Protein AF-A0A8S3KMK0-F1 (afdb_monomer_lite)

InterPro domains:
  IPR040155 CEBPZ/Mak21-like [PTHR12048] (5-94)

Secondary structure (DSSP, 8-state):
---HHHHH-TTHHHHHHHHHHHHHTSTT--HHHHHHHHHHHHTPPP-TT-HHHHHHHHHHHHHHHHHHHHSTT--HHHHHHHHHHHHHHHTT---

pLDDT: mean 85.03, std 11.49, range [38.0, 94.44]

Organism: NCBI:txid392030

Foldseek 3Di:
DPCVVCVVDVVVLVVLLVVLLCQCPDPPRDPVSNVVSLVVLLVDDDDLPCQVVLVVLLVSLVVVVVVQVPDPPDDPVSVVSSVSSNVVSVVNHDD

Sequence (95 aa):
NNIFIVEKHPGMKHVLVNEIERLLFRQNIRPSAQHYALCCLTAIMFTSQDNDLANKLIKIYFALFRLFSIKENVSSKFFAILLGGVTRAISFAKG

Radius of gyration: 13.26 Å; chains: 1; bounding box: 35×28×35 Å

Structure (mmCIF, N/CA/C/O backbone):
data_AF-A0A8S3KMK0-F1
#
_entry.id   AF-A0A8S3KMK0-F1
#
loop_
_atom_site.group_PDB
_atom_site.id
_atom_site.type_symbol
_atom_site.label_atom_id
_atom_site.label_alt_id
_atom_site.label_comp_id
_atom_site.label_asym_id
_atom_site.label_entity_id
_atom_site.label_seq_id
_atom_site.pdbx_PDB_ins_code
_atom_site.Cartn_x
_atom_site.Cartn_y
_atom_site.Cartn_z
_atom_site.occupancy
_atom_site.B_iso_or_equiv
_atom_site.auth_seq_id
_atom_site.auth_comp_id
_atom_site.auth_asym_id
_atom_site.auth_atom_id
_atom_site.pdbx_PDB_model_num
ATOM 1 N N . ASN A 1 1 ? -7.395 18.582 -5.290 1.00 38.00 1 ASN A N 1
ATOM 2 C CA . ASN A 1 1 ? -8.768 18.450 -5.832 1.00 38.00 1 ASN A CA 1
ATOM 3 C C . ASN A 1 1 ? -9.205 17.000 -6.075 1.00 38.00 1 ASN A C 1
ATOM 5 O O . ASN A 1 1 ? -9.559 16.709 -7.200 1.00 38.00 1 ASN A O 1
ATOM 9 N N . ASN A 1 2 ? -9.230 16.091 -5.081 1.00 42.81 2 ASN A N 1
ATOM 10 C CA . ASN A 1 2 ? -9.923 14.783 -5.236 1.00 42.81 2 ASN A CA 1
ATOM 11 C C . ASN A 1 2 ? -10.215 14.029 -3.912 1.00 42.81 2 ASN A C 1
ATOM 13 O O . ASN A 1 2 ? -10.335 12.811 -3.908 1.00 42.81 2 ASN A O 1
ATOM 17 N N . ILE A 1 3 ? -10.334 14.721 -2.771 1.00 51.78 3 ILE A N 1
ATOM 18 C CA . ILE A 1 3 ? -10.509 14.060 -1.455 1.00 51.78 3 ILE A CA 1
ATOM 19 C C . ILE A 1 3 ? -11.997 13.976 -1.027 1.00 51.78 3 ILE A C 1
ATOM 21 O O . ILE A 1 3 ? -12.368 13.143 -0.205 1.00 51.78 3 ILE A O 1
ATOM 25 N N . PHE A 1 4 ? -12.896 14.731 -1.670 1.00 53.62 4 PHE A N 1
ATOM 26 C CA . PHE A 1 4 ? -14.275 14.906 -1.189 1.00 53.62 4 PHE A CA 1
ATOM 27 C C . PHE A 1 4 ? -15.166 13.651 -1.222 1.00 53.62 4 PHE A C 1
ATOM 29 O O . PHE A 1 4 ? -16.105 13.569 -0.439 1.00 53.62 4 PHE A O 1
ATOM 36 N N . ILE A 1 5 ? -14.927 12.675 -2.107 1.00 57.44 5 ILE A N 1
ATOM 37 C CA . ILE A 1 5 ? -15.806 11.487 -2.205 1.00 57.44 5 ILE A CA 1
ATOM 38 C C . ILE A 1 5 ? -15.545 10.519 -1.045 1.00 57.44 5 ILE A C 1
ATOM 40 O O . ILE A 1 5 ? -16.476 9.946 -0.485 1.00 57.44 5 ILE A O 1
ATOM 44 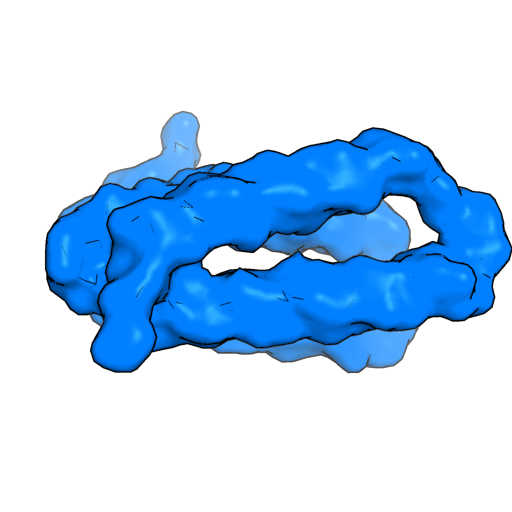N N . VAL A 1 6 ? -14.278 10.376 -0.658 1.00 57.50 6 VAL A N 1
ATOM 45 C CA . VAL A 1 6 ? -13.855 9.490 0.431 1.00 57.50 6 VAL A CA 1
ATOM 46 C C . VAL A 1 6 ? -14.248 10.064 1.795 1.00 57.50 6 VAL A C 1
ATOM 48 O O . VAL A 1 6 ? -14.593 9.313 2.702 1.00 57.50 6 VAL A O 1
ATOM 51 N N . GLU A 1 7 ? -14.253 11.392 1.927 1.00 59.66 7 GLU A N 1
ATOM 52 C CA . GLU A 1 7 ? -14.747 12.080 3.126 1.00 59.66 7 GLU A CA 1
ATOM 53 C C . GLU A 1 7 ? -16.273 12.013 3.258 1.00 59.66 7 GLU A C 1
ATOM 55 O O . GLU A 1 7 ? -16.786 11.859 4.363 1.00 59.66 7 GLU A O 1
ATOM 60 N N . LYS A 1 8 ? -17.010 12.093 2.141 1.00 62.47 8 LYS A N 1
ATOM 61 C CA . LYS A 1 8 ? -18.483 12.053 2.143 1.00 62.47 8 LYS A CA 1
ATOM 62 C C . LYS A 1 8 ? -19.060 10.647 2.309 1.00 62.47 8 LYS A C 1
ATOM 64 O O . LYS A 1 8 ? -20.176 10.509 2.802 1.00 62.47 8 LYS A O 1
ATOM 69 N N . HIS A 1 9 ? -18.322 9.611 1.909 1.00 68.19 9 HIS A N 1
ATOM 70 C CA . HIS A 1 9 ? -18.761 8.220 1.999 1.00 68.19 9 HIS A CA 1
ATOM 71 C C . HIS A 1 9 ? -17.655 7.345 2.602 1.00 68.19 9 HIS A C 1
ATOM 73 O O . HIS A 1 9 ? -16.811 6.841 1.858 1.00 68.19 9 HIS A O 1
ATOM 79 N N . PRO A 1 10 ? -17.671 7.094 3.926 1.00 70.12 10 PRO A N 1
ATOM 80 C CA . PRO A 1 10 ? -16.640 6.306 4.611 1.00 70.12 10 PRO A CA 1
ATOM 81 C C . PRO A 1 10 ? -16.401 4.924 3.981 1.00 70.12 10 PRO A C 1
ATOM 83 O O . PRO A 1 10 ? -15.259 4.488 3.838 1.00 70.12 10 PRO A O 1
ATOM 86 N N . GLY A 1 11 ? -17.464 4.274 3.489 1.00 77.44 11 GLY A N 1
ATOM 87 C CA . GLY A 1 11 ? -17.377 2.987 2.788 1.00 77.44 11 GLY A CA 1
ATOM 88 C C . GLY A 1 11 ? -16.579 3.023 1.476 1.00 77.44 11 GLY A C 1
ATOM 89 O O . GLY A 1 11 ? -16.076 1.990 1.032 1.00 77.44 11 GLY A O 1
ATOM 90 N N . MET A 1 12 ? -16.387 4.202 0.875 1.00 85.38 12 MET A N 1
ATOM 91 C CA . MET A 1 12 ? -15.626 4.361 -0.367 1.00 85.38 12 MET A CA 1
ATOM 92 C C . MET A 1 12 ? -14.140 4.039 -0.180 1.00 85.38 12 MET A C 1
ATOM 94 O O . MET A 1 12 ? -13.497 3.579 -1.123 1.00 85.38 12 MET A O 1
ATOM 98 N N . LYS A 1 13 ? -13.587 4.216 1.031 1.00 88.00 13 LYS A N 1
ATOM 99 C CA . LYS A 1 13 ? -12.185 3.869 1.324 1.00 88.00 13 LYS A CA 1
ATOM 100 C C . LYS A 1 13 ? -11.891 2.407 1.008 1.00 88.00 13 LYS A C 1
ATOM 102 O O . LYS A 1 13 ? -10.895 2.101 0.359 1.00 88.00 13 LYS A O 1
ATOM 107 N N . HIS A 1 14 ? -12.782 1.512 1.429 1.00 88.88 14 HIS A N 1
ATOM 108 C CA . HIS A 1 14 ? -12.621 0.077 1.224 1.00 88.88 14 HIS A CA 1
ATOM 109 C C . HIS A 1 14 ? -12.715 -0.296 -0.253 1.00 88.88 14 HIS A C 1
ATOM 111 O O . HIS A 1 14 ? -11.874 -1.047 -0.744 1.00 88.88 14 HIS A O 1
ATOM 117 N N . VAL A 1 15 ? -13.691 0.263 -0.975 1.00 90.31 15 VAL A N 1
ATOM 118 C CA . VAL A 1 15 ? -13.839 0.044 -2.422 1.00 90.31 15 VAL A CA 1
ATOM 119 C C . VAL A 1 15 ? -12.580 0.504 -3.156 1.00 90.31 15 VAL A C 1
ATOM 121 O O . VAL A 1 15 ? -12.002 -0.258 -3.926 1.00 90.31 15 VAL A O 1
ATOM 124 N N . LEU A 1 16 ? -12.101 1.711 -2.853 1.00 90.00 16 LEU A N 1
ATOM 125 C CA . LEU A 1 16 ? -10.901 2.272 -3.463 1.00 90.00 16 LEU A CA 1
ATOM 126 C C . LEU A 1 16 ? -9.663 1.403 -3.202 1.00 90.00 16 LEU A C 1
ATOM 128 O O . LEU A 1 16 ? -8.932 1.085 -4.139 1.00 90.00 16 LEU A O 1
ATOM 132 N N . VAL A 1 17 ? -9.435 0.986 -1.951 1.00 93.00 17 VAL A N 1
ATOM 133 C CA . VAL A 1 17 ? -8.303 0.111 -1.604 1.00 93.00 17 VAL A CA 1
ATOM 134 C C . VAL A 1 17 ? -8.389 -1.224 -2.338 1.00 93.00 17 VAL A C 1
ATOM 136 O O . VAL A 1 17 ? -7.372 -1.688 -2.845 1.00 93.00 17 VAL A O 1
ATOM 139 N N . ASN A 1 18 ? -9.580 -1.818 -2.446 1.00 93.19 18 ASN A N 1
ATOM 140 C CA . ASN A 1 18 ? -9.779 -3.078 -3.163 1.00 93.19 18 ASN A CA 1
ATOM 141 C C . ASN A 1 18 ? -9.435 -2.954 -4.655 1.00 93.19 18 ASN A C 1
ATOM 143 O O . ASN A 1 18 ? -8.747 -3.817 -5.200 1.00 93.19 18 ASN A O 1
ATOM 147 N N . GLU A 1 19 ? -9.885 -1.889 -5.320 1.00 93.00 19 GLU A N 1
ATOM 148 C CA . GLU A 1 19 ? -9.604 -1.704 -6.748 1.00 93.00 19 GLU A CA 1
ATOM 149 C C . GLU A 1 19 ? -8.133 -1.369 -7.009 1.00 93.00 19 GLU A C 1
ATOM 151 O O . GLU A 1 19 ? -7.540 -1.879 -7.964 1.00 93.00 19 GLU A O 1
ATOM 156 N N . ILE A 1 20 ? -7.502 -0.573 -6.139 1.00 92.75 20 ILE A N 1
ATOM 157 C CA . ILE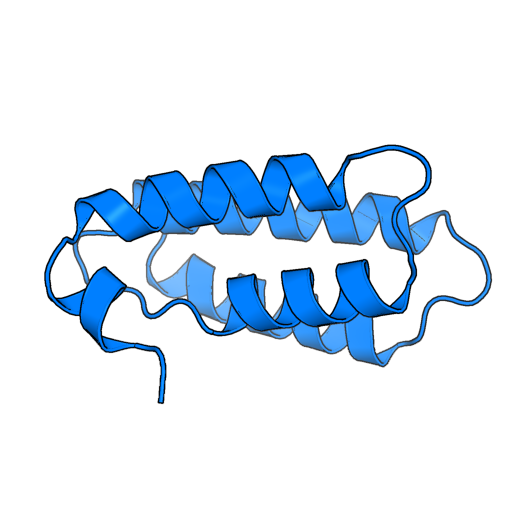 A 1 20 ? -6.070 -0.279 -6.261 1.00 92.75 20 ILE A CA 1
ATOM 158 C C . ILE A 1 20 ? -5.229 -1.538 -6.006 1.00 92.75 20 ILE A C 1
ATOM 160 O O . ILE A 1 20 ? -4.265 -1.781 -6.729 1.00 92.75 20 ILE A O 1
ATOM 164 N N . GLU A 1 21 ? -5.595 -2.365 -5.026 1.00 93.25 21 GLU A N 1
ATOM 165 C CA . GLU A 1 21 ? -4.949 -3.657 -4.779 1.00 93.25 21 GLU A CA 1
ATOM 166 C C . GLU A 1 21 ? -5.018 -4.552 -6.024 1.00 93.25 21 GLU A C 1
ATOM 168 O O . GLU A 1 21 ? -3.984 -5.014 -6.511 1.00 93.25 21 GLU A O 1
ATOM 173 N N . ARG A 1 22 ? -6.210 -4.725 -6.611 1.00 92.69 22 ARG A N 1
ATOM 174 C CA . ARG A 1 22 ? -6.380 -5.491 -7.858 1.00 92.69 22 ARG A CA 1
ATOM 175 C C . ARG A 1 22 ? -5.523 -4.945 -8.994 1.00 92.69 22 ARG A C 1
ATOM 177 O O . ARG A 1 22 ? -4.918 -5.724 -9.727 1.00 92.69 22 ARG A O 1
ATOM 184 N N . LEU A 1 23 ? -5.457 -3.622 -9.135 1.00 92.06 23 LEU A N 1
ATOM 185 C CA . LEU A 1 23 ? -4.630 -2.968 -10.143 1.00 92.06 23 LEU A CA 1
ATOM 186 C C . LEU A 1 23 ? -3.140 -3.278 -9.929 1.00 92.06 23 LEU A C 1
ATOM 188 O O . LEU A 1 23 ? -2.456 -3.650 -10.879 1.00 92.06 23 LEU A O 1
ATOM 192 N N . LEU A 1 24 ? -2.647 -3.172 -8.693 1.00 90.06 24 LEU A N 1
ATOM 193 C CA . LEU A 1 24 ? -1.236 -3.377 -8.350 1.00 90.06 24 LEU A CA 1
ATOM 194 C C . LEU A 1 24 ? -0.746 -4.812 -8.576 1.00 90.06 24 LEU A C 1
ATOM 196 O O . LEU A 1 24 ? 0.416 -4.997 -8.944 1.00 90.06 24 LEU A O 1
ATOM 200 N N . PHE A 1 25 ? -1.613 -5.806 -8.378 1.00 87.75 25 PHE A N 1
ATOM 201 C CA . PHE A 1 25 ? -1.296 -7.221 -8.602 1.00 87.75 25 PHE A CA 1
ATOM 202 C C . PHE A 1 25 ? -1.674 -7.725 -10.003 1.00 87.75 25 PHE A C 1
ATOM 204 O O . PHE A 1 25 ? -1.469 -8.899 -10.317 1.00 87.75 25 PHE A O 1
ATOM 211 N N . ARG A 1 26 ? -2.192 -6.855 -10.878 1.00 90.62 26 ARG A N 1
ATOM 212 C CA . ARG A 1 26 ? -2.494 -7.206 -12.267 1.00 90.62 26 ARG A CA 1
ATOM 213 C C . ARG A 1 26 ? -1.204 -7.425 -13.061 1.00 90.62 26 ARG A C 1
ATOM 215 O O . ARG A 1 26 ? -0.264 -6.633 -12.993 1.00 90.62 26 ARG A O 1
ATOM 222 N N . GLN A 1 27 ? -1.187 -8.469 -13.887 1.00 83.25 27 GLN A N 1
ATOM 223 C CA . GLN A 1 27 ? -0.110 -8.679 -14.854 1.00 83.25 27 GLN A CA 1
ATOM 224 C C . GLN A 1 27 ? -0.040 -7.515 -15.857 1.00 83.25 27 GLN A C 1
ATOM 226 O O . GLN A 1 27 ? -1.064 -6.950 -16.243 1.00 83.25 27 GLN A O 1
ATOM 231 N N . ASN A 1 28 ? 1.172 -7.174 -16.301 1.00 84.94 28 ASN A N 1
ATOM 232 C CA . ASN A 1 28 ? 1.433 -6.148 -17.321 1.00 84.94 28 ASN A CA 1
ATOM 233 C C . ASN A 1 28 ? 0.962 -4.727 -16.962 1.00 84.94 28 ASN A C 1
ATOM 235 O O . ASN A 1 28 ? 0.647 -3.924 -17.844 1.00 84.94 28 ASN A O 1
ATOM 239 N N . ILE A 1 29 ? 0.937 -4.377 -15.674 1.00 88.19 29 ILE A N 1
ATOM 240 C CA . ILE A 1 29 ? 0.749 -2.983 -15.272 1.00 88.19 29 ILE A CA 1
ATOM 241 C C . ILE A 1 29 ? 1.959 -2.129 -15.677 1.00 88.19 29 ILE A C 1
ATOM 243 O O . ILE A 1 29 ? 3.116 -2.507 -15.487 1.00 88.19 29 ILE A O 1
ATOM 247 N N . ARG A 1 30 ? 1.689 -0.938 -16.220 1.00 87.69 30 ARG A N 1
ATOM 248 C CA . ARG A 1 30 ? 2.735 0.040 -16.534 1.00 87.69 30 ARG A CA 1
ATOM 249 C C . ARG A 1 30 ? 3.401 0.553 -15.247 1.00 87.69 30 ARG A C 1
ATOM 251 O O . ARG A 1 30 ? 2.680 0.875 -14.300 1.00 87.69 30 ARG A O 1
ATOM 258 N N . PRO A 1 31 ? 4.732 0.760 -15.222 1.00 83.69 31 PRO A N 1
ATOM 259 C CA . PRO A 1 31 ? 5.426 1.303 -14.048 1.00 83.69 31 PRO A CA 1
ATOM 260 C C . PRO A 1 31 ? 4.858 2.640 -13.550 1.00 83.69 31 PRO A C 1
ATOM 262 O O . PRO A 1 31 ? 4.755 2.862 -12.346 1.00 83.69 31 PRO A O 1
ATOM 265 N N . SER A 1 32 ? 4.418 3.511 -14.463 1.00 86.50 32 SER A N 1
ATOM 266 C CA . SER A 1 32 ? 3.765 4.777 -14.113 1.00 86.50 32 SER A CA 1
ATOM 267 C C . SER A 1 32 ? 2.441 4.564 -13.377 1.00 86.50 32 SER A C 1
ATOM 269 O O . SER A 1 32 ? 2.207 5.183 -12.343 1.00 86.50 32 SER A O 1
ATOM 271 N N . ALA A 1 33 ? 1.597 3.645 -13.852 1.00 89.06 33 ALA A N 1
ATOM 272 C CA . ALA A 1 33 ? 0.345 3.299 -13.185 1.00 89.06 33 ALA A CA 1
ATOM 273 C C . ALA A 1 33 ? 0.598 2.700 -11.794 1.00 89.06 33 ALA A C 1
ATOM 275 O O . ALA A 1 33 ? -0.097 3.050 -10.846 1.00 89.06 33 ALA A O 1
ATOM 276 N N . GLN A 1 34 ? 1.635 1.868 -11.653 1.00 86.75 34 GLN A N 1
ATOM 277 C CA . GLN A 1 34 ? 2.041 1.312 -10.364 1.00 86.75 34 GLN A CA 1
ATOM 278 C C . GLN A 1 34 ? 2.501 2.401 -9.380 1.00 86.75 34 GLN A C 1
ATOM 280 O O . GLN A 1 34 ? 2.141 2.362 -8.204 1.00 86.75 34 GLN A O 1
ATOM 285 N N . HIS A 1 35 ? 3.247 3.399 -9.863 1.00 85.38 35 HIS A N 1
ATOM 286 C CA . HIS A 1 35 ? 3.660 4.549 -9.062 1.00 85.38 35 HIS A CA 1
ATOM 287 C C . HIS A 1 35 ? 2.464 5.368 -8.567 1.00 85.38 35 HIS A C 1
ATOM 289 O O . HIS A 1 35 ? 2.342 5.606 -7.367 1.00 85.38 35 HIS A O 1
ATOM 295 N N . TYR A 1 36 ? 1.544 5.743 -9.461 1.00 88.94 36 TYR A N 1
ATOM 296 C CA . TYR A 1 36 ? 0.356 6.504 -9.069 1.00 88.94 36 TYR A CA 1
ATOM 297 C C . TYR A 1 36 ? -0.560 5.714 -8.133 1.00 88.94 36 TYR A C 1
ATOM 299 O O . TYR A 1 36 ? -1.043 6.274 -7.153 1.00 88.94 36 TYR A O 1
ATOM 307 N N . ALA A 1 37 ? -0.740 4.413 -8.375 1.00 90.75 37 ALA A N 1
ATOM 308 C CA . ALA A 1 37 ? -1.497 3.529 -7.495 1.00 90.75 37 ALA A CA 1
ATOM 309 C C . ALA A 1 37 ? -0.913 3.499 -6.073 1.00 90.75 37 ALA A C 1
ATOM 311 O O . ALA A 1 37 ? -1.655 3.643 -5.100 1.00 90.75 37 ALA A O 1
ATOM 312 N N . LEU A 1 38 ? 0.413 3.389 -5.940 1.00 87.94 38 LEU A N 1
ATOM 313 C CA . LEU A 1 38 ? 1.069 3.439 -4.635 1.00 87.94 38 LEU A CA 1
ATOM 314 C C . LEU A 1 38 ? 0.880 4.803 -3.955 1.00 87.94 38 LEU A C 1
ATOM 316 O O . LEU A 1 38 ? 0.511 4.851 -2.781 1.00 87.94 38 LEU A O 1
ATOM 320 N N . CYS A 1 39 ? 1.070 5.902 -4.690 1.00 87.19 39 CYS A N 1
ATOM 321 C CA . CYS A 1 39 ? 0.820 7.248 -4.176 1.00 87.19 39 CYS A CA 1
ATOM 322 C C . CYS A 1 39 ? -0.624 7.391 -3.669 1.00 87.19 39 CYS A C 1
ATOM 324 O O . CYS A 1 39 ? -0.827 7.901 -2.568 1.00 87.19 39 CYS A O 1
ATOM 326 N N . CYS A 1 40 ? -1.610 6.872 -4.408 1.00 88.94 40 CYS A N 1
ATOM 327 C CA . CYS A 1 40 ? -3.011 6.860 -3.993 1.00 88.94 40 CYS A CA 1
ATOM 328 C C . CYS A 1 40 ? -3.232 6.103 -2.678 1.00 88.94 40 CYS A C 1
ATOM 330 O O . CYS A 1 40 ? -3.891 6.648 -1.796 1.00 88.94 40 CYS A O 1
ATOM 332 N N . LEU A 1 41 ? -2.654 4.906 -2.497 1.00 90.56 41 LEU A N 1
ATOM 333 C CA . LEU A 1 41 ? -2.751 4.183 -1.218 1.00 90.56 41 LEU A CA 1
ATOM 334 C C . LEU A 1 41 ? -2.169 5.008 -0.067 1.00 90.56 41 LEU A C 1
ATOM 336 O O . LEU A 1 41 ? -2.791 5.156 0.984 1.00 90.56 41 LEU A O 1
ATOM 340 N N . THR A 1 42 ? -1.003 5.615 -0.289 1.00 85.88 42 THR A N 1
ATOM 341 C CA . THR A 1 42 ? -0.357 6.451 0.727 1.00 85.88 42 THR A CA 1
ATOM 342 C C . THR A 1 42 ? -1.022 7.808 0.936 1.00 85.88 42 THR A C 1
ATOM 344 O O . THR A 1 42 ? -0.632 8.511 1.861 1.00 85.88 42 THR A O 1
ATOM 347 N N . ALA A 1 43 ? -2.013 8.194 0.135 1.00 87.44 43 ALA A N 1
ATOM 348 C CA . ALA A 1 43 ? -2.798 9.411 0.338 1.00 87.44 43 ALA A CA 1
ATOM 349 C C . ALA A 1 43 ? -4.066 9.164 1.174 1.00 87.44 43 ALA A C 1
ATOM 351 O O . ALA A 1 43 ? -4.766 10.114 1.522 1.00 87.44 43 ALA A O 1
ATOM 352 N N . ILE A 1 44 ? -4.371 7.906 1.512 1.00 87.62 44 ILE A N 1
ATOM 353 C CA . ILE A 1 44 ? -5.536 7.567 2.330 1.00 87.62 44 ILE A CA 1
ATOM 354 C C . ILE A 1 44 ? -5.346 8.117 3.745 1.00 87.62 44 ILE A C 1
ATOM 356 O O . ILE A 1 44 ? -4.338 7.864 4.412 1.00 87.62 44 ILE A O 1
ATOM 360 N N . MET A 1 45 ? -6.352 8.867 4.189 1.00 86.06 45 MET A N 1
ATOM 361 C CA . MET A 1 45 ? -6.442 9.398 5.542 1.00 86.06 45 MET A CA 1
ATOM 362 C C . MET A 1 45 ? -7.198 8.415 6.431 1.00 86.06 45 MET A C 1
ATOM 364 O O . MET A 1 45 ? -8.320 8.000 6.115 1.00 86.06 45 MET A O 1
ATOM 368 N N . PHE A 1 46 ? -6.578 8.061 7.550 1.00 87.00 46 PHE A N 1
ATOM 369 C CA . PHE A 1 46 ? -7.161 7.190 8.559 1.00 87.00 46 PHE A CA 1
ATOM 370 C C . PHE A 1 46 ? -7.922 7.995 9.610 1.00 87.00 46 PHE A C 1
ATOM 372 O O . PHE A 1 46 ? -7.575 9.129 9.935 1.00 87.00 46 PHE A O 1
ATOM 379 N N . THR A 1 47 ? -8.948 7.367 10.158 1.00 87.56 47 THR A N 1
ATOM 380 C CA . THR A 1 47 ? -9.706 7.798 11.329 1.00 87.56 47 THR A CA 1
ATOM 381 C C . THR A 1 47 ? -9.636 6.702 12.390 1.00 87.56 47 THR A C 1
ATOM 383 O O . THR A 1 47 ? -9.196 5.584 12.121 1.00 87.56 47 THR A O 1
ATOM 386 N N . SER A 1 48 ? -10.104 6.986 13.604 1.00 85.44 48 SER A N 1
ATOM 387 C CA . SER A 1 48 ? -10.130 6.007 14.700 1.00 85.44 48 SER A CA 1
ATOM 388 C C . SER A 1 48 ? -10.982 4.759 14.420 1.00 85.44 48 SER A C 1
ATOM 390 O O . SER A 1 48 ? -10.833 3.764 15.128 1.00 85.44 48 SER A O 1
ATOM 392 N N . GLN A 1 49 ? -11.852 4.801 13.405 1.00 86.31 49 GLN A N 1
ATOM 393 C CA . GLN A 1 49 ? -12.722 3.695 12.995 1.00 86.31 49 GLN A CA 1
ATOM 394 C C . GLN A 1 49 ? -12.104 2.814 11.895 1.00 86.31 49 GLN A C 1
ATOM 396 O O . GLN A 1 49 ? -12.608 1.731 11.624 1.00 86.31 49 GLN A O 1
ATOM 401 N N . ASP A 1 50 ? -10.994 3.232 11.280 1.00 90.44 50 ASP A N 1
ATOM 402 C CA . ASP A 1 50 ? -10.406 2.569 10.107 1.00 90.44 50 ASP A CA 1
ATOM 403 C C . ASP A 1 50 ? -9.455 1.405 10.471 1.00 90.44 50 ASP A C 1
ATOM 405 O O . ASP A 1 50 ? -8.482 1.155 9.759 1.00 90.44 50 ASP A O 1
ATOM 409 N N . ASN A 1 51 ? -9.700 0.687 11.572 1.00 92.38 51 ASN A N 1
ATOM 410 C CA . ASN A 1 51 ? -8.812 -0.387 12.040 1.00 92.38 51 ASN A CA 1
ATOM 411 C C . ASN A 1 51 ? -8.608 -1.479 10.973 1.00 92.38 51 ASN A C 1
ATOM 413 O O . ASN A 1 51 ? -7.476 -1.775 10.584 1.00 92.38 51 ASN A O 1
ATOM 417 N N . ASP A 1 52 ? -9.705 -2.029 10.451 1.00 92.25 52 ASP A N 1
ATOM 418 C CA . ASP A 1 52 ? -9.655 -3.108 9.461 1.00 92.25 52 ASP A CA 1
ATOM 419 C C . ASP A 1 52 ? -8.984 -2.653 8.162 1.00 92.25 52 ASP A C 1
ATOM 421 O O . ASP A 1 52 ? -8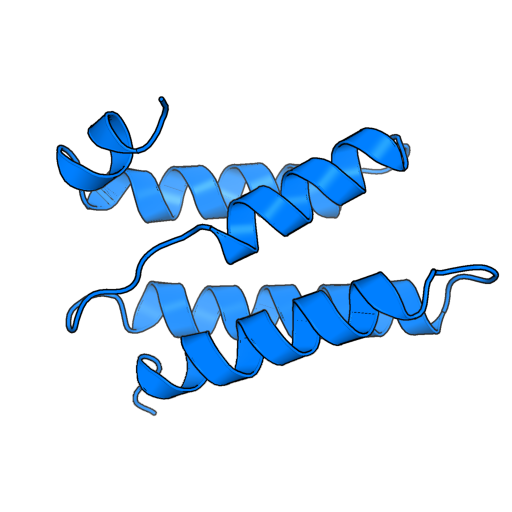.213 -3.388 7.538 1.00 92.25 52 ASP A O 1
ATOM 425 N N . LEU A 1 53 ? -9.244 -1.405 7.764 1.00 92.19 53 LEU A N 1
ATOM 426 C CA . LEU A 1 53 ? -8.635 -0.790 6.591 1.00 92.19 53 LEU A CA 1
ATOM 427 C C . LEU A 1 53 ? -7.122 -0.618 6.775 1.00 92.19 53 LEU A C 1
ATOM 429 O O . LEU A 1 53 ? -6.354 -0.912 5.857 1.00 92.19 53 LEU A O 1
ATOM 433 N N . ALA A 1 54 ? -6.689 -0.171 7.955 1.00 93.75 54 ALA A N 1
ATOM 434 C CA . ALA A 1 54 ? -5.282 -0.029 8.305 1.00 93.75 54 ALA A CA 1
ATOM 435 C C . ALA A 1 54 ? -4.568 -1.387 8.290 1.00 93.75 54 ALA A C 1
ATOM 437 O O . ALA A 1 54 ? -3.540 -1.534 7.624 1.00 93.75 54 ALA A O 1
ATOM 438 N N . ASN A 1 55 ? -5.166 -2.404 8.914 1.00 94.25 55 ASN A N 1
ATOM 439 C CA . ASN A 1 55 ? -4.675 -3.781 8.884 1.00 94.25 55 ASN A CA 1
ATOM 440 C C . ASN A 1 55 ? -4.555 -4.324 7.453 1.00 94.25 55 ASN A C 1
ATOM 442 O O . ASN A 1 55 ? -3.557 -4.959 7.095 1.00 94.25 55 ASN A O 1
ATOM 446 N N . LYS A 1 56 ? -5.540 -4.040 6.595 1.00 93.88 56 LYS A N 1
ATOM 447 C CA . LYS A 1 56 ? -5.485 -4.411 5.179 1.00 93.88 56 LYS A CA 1
ATOM 448 C C . LYS A 1 56 ? -4.347 -3.701 4.438 1.00 93.88 56 LYS A C 1
ATOM 450 O O . LYS A 1 56 ? -3.598 -4.355 3.713 1.00 93.88 56 LYS A O 1
ATOM 455 N N . LEU A 1 57 ? -4.187 -2.392 4.622 1.00 93.94 57 LEU A N 1
ATOM 456 C CA . LEU A 1 57 ? -3.129 -1.626 3.959 1.00 93.94 57 LEU A CA 1
ATOM 457 C C . LEU A 1 57 ? -1.732 -2.089 4.374 1.00 93.94 57 LEU A C 1
ATOM 459 O O . LEU A 1 57 ? -0.867 -2.212 3.512 1.00 93.94 57 LEU A O 1
ATOM 463 N N . ILE A 1 58 ? -1.525 -2.440 5.646 1.00 94.06 58 ILE A N 1
ATOM 464 C CA . ILE A 1 58 ? -0.268 -3.039 6.117 1.00 94.06 58 ILE A CA 1
ATOM 465 C C . ILE A 1 58 ? 0.052 -4.316 5.327 1.00 94.06 58 ILE A C 1
ATOM 467 O O . ILE A 1 58 ? 1.164 -4.460 4.813 1.00 94.06 58 ILE A O 1
ATOM 471 N N . LYS A 1 59 ? -0.926 -5.219 5.167 1.00 94.44 59 LYS A N 1
ATOM 472 C CA . LYS A 1 59 ? -0.75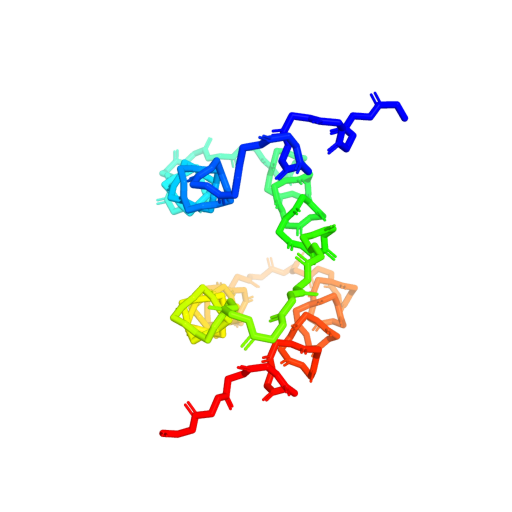4 -6.457 4.384 1.00 94.44 59 LYS A CA 1
ATOM 473 C C . LYS A 1 59 ? -0.395 -6.160 2.925 1.00 94.44 59 LYS A C 1
ATOM 475 O O . LYS A 1 59 ? 0.536 -6.769 2.399 1.00 94.44 59 LYS A O 1
ATOM 480 N N . ILE A 1 60 ? -1.078 -5.198 2.299 1.00 94.06 60 ILE A N 1
ATOM 481 C CA . ILE A 1 60 ? -0.787 -4.764 0.924 1.00 94.06 60 ILE A CA 1
ATOM 482 C C . ILE A 1 60 ? 0.641 -4.218 0.821 1.00 94.06 60 ILE A C 1
ATOM 484 O O . ILE A 1 60 ? 1.390 -4.633 -0.062 1.00 94.06 60 ILE A O 1
ATOM 488 N N . TYR A 1 61 ? 1.056 -3.330 1.728 1.00 93.81 61 TYR A N 1
ATOM 489 C CA . TYR A 1 61 ? 2.396 -2.743 1.698 1.00 93.81 61 TYR A CA 1
ATOM 490 C C . TYR A 1 61 ? 3.498 -3.795 1.863 1.00 93.81 61 TYR A C 1
ATOM 492 O O . TYR A 1 61 ? 4.483 -3.755 1.126 1.00 93.81 61 TYR A O 1
ATOM 500 N N . PHE A 1 62 ? 3.326 -4.778 2.752 1.00 93.00 62 PHE A N 1
ATOM 501 C CA . PHE A 1 62 ? 4.277 -5.887 2.879 1.00 93.00 62 PHE A CA 1
ATOM 502 C C . PHE A 1 62 ? 4.305 -6.793 1.643 1.00 93.00 62 PHE A C 1
ATOM 504 O O . PHE A 1 62 ? 5.380 -7.232 1.229 1.00 93.00 62 PHE A O 1
ATOM 511 N N . ALA A 1 63 ? 3.155 -7.061 1.023 1.00 92.50 63 ALA A N 1
ATOM 512 C CA . ALA A 1 63 ? 3.101 -7.826 -0.219 1.00 92.50 63 ALA A CA 1
ATOM 513 C C . ALA A 1 63 ? 3.823 -7.094 -1.367 1.00 92.50 63 ALA A C 1
ATOM 515 O O . ALA A 1 63 ? 4.598 -7.709 -2.101 1.00 92.50 63 ALA A O 1
ATOM 516 N N . LEU A 1 64 ? 3.650 -5.772 -1.475 1.00 90.62 64 LEU A N 1
ATOM 517 C CA . LEU A 1 64 ? 4.380 -4.935 -2.432 1.00 90.62 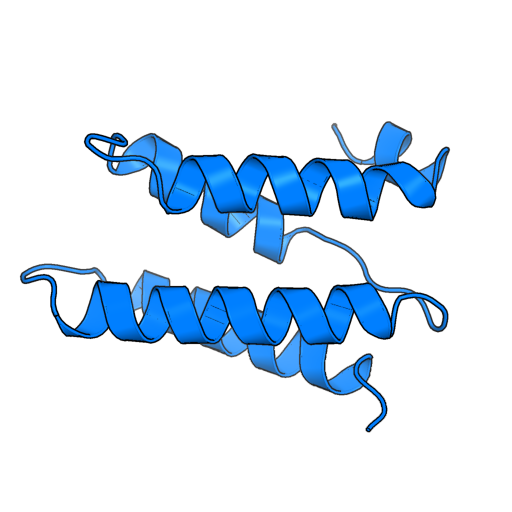64 LEU A CA 1
ATOM 518 C C . LEU A 1 64 ? 5.879 -4.891 -2.139 1.00 90.62 64 LEU A C 1
ATOM 520 O O . LEU A 1 64 ? 6.674 -4.969 -3.070 1.00 90.62 64 LEU A O 1
ATOM 524 N N . PHE A 1 65 ? 6.270 -4.817 -0.865 1.00 90.88 65 PHE A N 1
ATOM 525 C CA . PHE A 1 65 ? 7.674 -4.871 -0.461 1.00 90.88 65 PHE A CA 1
ATOM 526 C C . PHE A 1 65 ? 8.339 -6.158 -0.966 1.00 90.88 65 PHE A C 1
ATOM 528 O O . PHE A 1 65 ? 9.383 -6.091 -1.609 1.00 90.88 65 PHE A O 1
ATOM 535 N N . ARG A 1 66 ? 7.698 -7.317 -0.751 1.00 90.25 66 ARG A N 1
ATOM 536 C CA . ARG A 1 66 ? 8.180 -8.621 -1.245 1.00 90.25 66 ARG A CA 1
ATOM 537 C C . ARG A 1 66 ? 8.238 -8.678 -2.771 1.00 90.25 66 ARG A C 1
ATOM 539 O O . ARG A 1 66 ? 9.192 -9.200 -3.338 1.00 90.25 66 ARG A O 1
ATOM 546 N N . LEU A 1 67 ? 7.228 -8.135 -3.449 1.00 88.06 67 LEU A N 1
ATOM 547 C CA . LEU A 1 67 ? 7.207 -8.088 -4.910 1.00 88.06 67 LEU A CA 1
ATOM 548 C C . LEU A 1 67 ? 8.365 -7.241 -5.456 1.00 88.06 67 LEU A C 1
ATOM 550 O O . LEU A 1 67 ? 8.993 -7.604 -6.447 1.00 88.06 67 LEU A O 1
ATOM 554 N N . PHE A 1 68 ? 8.644 -6.109 -4.816 1.00 87.06 68 PHE A N 1
ATOM 555 C CA . PHE A 1 68 ? 9.705 -5.195 -5.218 1.00 87.06 68 PHE A CA 1
ATOM 556 C C . PHE A 1 68 ? 11.097 -5.677 -4.837 1.00 87.06 68 PHE A C 1
ATOM 558 O O . PHE A 1 68 ? 12.030 -5.379 -5.571 1.00 87.06 68 PHE A O 1
ATOM 565 N N . SER A 1 69 ? 11.252 -6.459 -3.767 1.00 86.69 69 SER A N 1
ATOM 566 C CA . SER A 1 69 ? 12.553 -7.031 -3.402 1.00 86.69 69 SER A CA 1
ATOM 567 C C . SER A 1 69 ? 13.057 -8.079 -4.397 1.00 86.69 69 SER A C 1
ATOM 569 O O . SER A 1 69 ? 14.248 -8.354 -4.428 1.00 86.69 69 SER A O 1
ATOM 571 N N . ILE A 1 70 ? 12.162 -8.671 -5.195 1.00 87.88 70 ILE A N 1
ATOM 572 C CA . ILE A 1 70 ? 12.512 -9.679 -6.211 1.00 87.88 70 ILE A CA 1
ATOM 573 C C . ILE A 1 70 ? 12.794 -9.025 -7.575 1.00 87.88 70 ILE A C 1
ATOM 575 O O . ILE A 1 70 ? 13.475 -9.603 -8.416 1.00 87.88 70 ILE A O 1
ATOM 579 N N . LYS A 1 71 ? 12.270 -7.818 -7.823 1.00 84.50 71 LYS A N 1
ATOM 580 C CA . LYS A 1 71 ? 12.453 -7.117 -9.098 1.00 84.50 71 LYS A CA 1
ATOM 581 C C . LYS A 1 71 ? 13.800 -6.401 -9.137 1.00 84.50 71 LYS A C 1
ATOM 583 O O . LYS A 1 71 ? 14.098 -5.574 -8.279 1.00 84.50 71 LYS A O 1
ATOM 588 N N . GLU A 1 72 ? 14.561 -6.631 -10.199 1.00 73.00 72 GLU A N 1
ATOM 589 C CA . GLU A 1 72 ? 15.743 -5.824 -10.494 1.00 73.00 72 GLU A CA 1
ATOM 590 C C . GLU A 1 72 ? 15.331 -4.385 -10.864 1.00 73.00 72 GLU A C 1
ATOM 592 O O . GLU A 1 72 ? 14.311 -4.165 -11.521 1.00 73.00 72 GLU A O 1
ATOM 597 N N . ASN A 1 73 ? 16.129 -3.393 -10.453 1.00 78.44 73 ASN A N 1
ATOM 598 C CA . ASN A 1 73 ? 15.952 -1.967 -10.779 1.00 78.44 73 ASN A CA 1
ATOM 599 C C . ASN A 1 73 ? 14.726 -1.251 -10.163 1.00 78.44 73 ASN A C 1
ATOM 601 O O . ASN A 1 73 ? 14.211 -0.286 -10.736 1.00 78.44 73 ASN A O 1
ATOM 605 N N . VAL A 1 74 ? 14.263 -1.648 -8.973 1.00 82.12 74 VAL A N 1
ATOM 606 C CA . VAL A 1 74 ? 13.269 -0.849 -8.228 1.00 82.12 74 VAL A CA 1
ATOM 607 C C . VAL A 1 74 ? 13.940 0.340 -7.535 1.00 82.12 74 VAL A C 1
ATOM 609 O O . VAL A 1 74 ? 14.919 0.189 -6.809 1.00 82.12 74 VAL A O 1
ATOM 612 N N . SER A 1 75 ? 13.387 1.545 -7.711 1.00 83.62 75 SER A N 1
ATOM 613 C CA . SER A 1 75 ? 13.893 2.738 -7.021 1.00 83.62 75 SER A CA 1
ATOM 614 C C . SER A 1 75 ? 13.728 2.615 -5.502 1.00 83.62 75 SER A C 1
ATOM 616 O O . SER A 1 75 ? 12.630 2.341 -5.015 1.00 83.62 75 SER A O 1
ATOM 618 N N . SER A 1 76 ? 14.784 2.929 -4.745 1.00 83.94 76 SER A N 1
ATOM 619 C CA . SER A 1 76 ? 14.768 2.998 -3.272 1.00 83.94 76 SER A CA 1
ATOM 620 C C . SER A 1 76 ? 13.642 3.883 -2.714 1.00 83.94 76 SER A C 1
ATOM 622 O O . SER A 1 76 ? 13.127 3.633 -1.624 1.00 83.94 76 SER A O 1
ATOM 624 N N . LYS A 1 77 ? 13.182 4.864 -3.501 1.00 83.62 77 LYS A N 1
ATOM 625 C CA . LYS A 1 77 ? 12.030 5.719 -3.187 1.00 83.62 77 LYS A CA 1
ATOM 626 C C . LYS A 1 77 ? 10.739 4.921 -2.966 1.00 83.62 77 LYS A C 1
ATOM 628 O O . LYS A 1 77 ? 9.953 5.297 -2.105 1.00 83.62 77 LYS A O 1
ATOM 633 N N . PHE A 1 78 ? 10.523 3.814 -3.683 1.00 85.62 78 PHE A N 1
ATOM 634 C CA . PHE A 1 78 ? 9.342 2.963 -3.479 1.00 85.62 78 PHE A CA 1
ATOM 635 C C . PHE A 1 78 ? 9.341 2.324 -2.092 1.00 85.62 78 PHE A C 1
ATOM 637 O O . PHE A 1 78 ? 8.315 2.329 -1.418 1.00 85.62 78 PHE A O 1
ATOM 644 N N . PHE A 1 79 ? 10.494 1.835 -1.639 1.00 88.31 79 PHE A N 1
ATOM 645 C CA . PHE A 1 79 ? 10.631 1.256 -0.305 1.00 88.31 79 PHE A CA 1
ATOM 646 C C . PHE A 1 79 ? 10.431 2.302 0.796 1.00 88.31 79 PHE A C 1
ATOM 648 O O . PHE A 1 79 ? 9.749 2.019 1.777 1.00 88.31 79 PHE A O 1
ATOM 655 N N . ALA A 1 80 ? 10.935 3.526 0.607 1.00 89.19 80 ALA A N 1
ATOM 656 C CA . ALA A 1 80 ? 10.690 4.630 1.536 1.00 89.19 80 ALA A CA 1
ATOM 657 C C . ALA A 1 80 ? 9.193 4.985 1.639 1.00 89.19 80 ALA A C 1
ATOM 659 O O . ALA A 1 80 ? 8.671 5.159 2.740 1.00 89.19 80 ALA A O 1
ATOM 660 N N . ILE A 1 81 ? 8.485 5.034 0.503 1.00 88.69 81 ILE A N 1
ATOM 661 C CA . ILE A 1 81 ? 7.034 5.277 0.458 1.00 88.69 81 ILE A CA 1
ATOM 662 C C . ILE A 1 81 ? 6.272 4.152 1.173 1.00 88.69 81 ILE A C 1
ATOM 664 O O . ILE A 1 81 ? 5.388 4.433 1.982 1.00 88.69 81 ILE A O 1
ATOM 668 N N . LEU A 1 82 ? 6.630 2.890 0.912 1.00 91.62 82 LEU A N 1
ATOM 669 C CA . LEU A 1 82 ? 6.015 1.729 1.562 1.00 91.62 82 LEU A CA 1
ATOM 670 C C . LEU A 1 82 ? 6.220 1.757 3.078 1.00 91.62 82 LEU A C 1
ATOM 672 O O . LEU A 1 82 ? 5.256 1.594 3.821 1.00 91.62 82 LEU A O 1
ATOM 676 N N . LEU A 1 83 ? 7.445 2.022 3.539 1.00 90.88 83 LEU A N 1
ATOM 677 C CA . LEU A 1 83 ? 7.752 2.104 4.965 1.00 90.88 83 LEU A CA 1
ATOM 678 C C . LEU A 1 83 ? 6.969 3.236 5.642 1.00 90.88 83 LEU A C 1
ATOM 680 O O . LEU A 1 83 ? 6.350 3.017 6.679 1.00 90.88 83 LEU A O 1
ATOM 684 N N . GLY A 1 84 ? 6.918 4.422 5.025 1.00 90.69 84 GLY A N 1
ATOM 685 C CA . GLY A 1 84 ? 6.117 5.539 5.530 1.00 90.69 84 GLY A CA 1
ATOM 686 C C . GLY A 1 84 ? 4.616 5.227 5.581 1.00 90.69 84 GLY A C 1
ATOM 687 O O . GLY A 1 84 ? 3.929 5.628 6.523 1.00 90.69 84 GLY A O 1
ATOM 688 N N . GLY A 1 85 ? 4.105 4.479 4.598 1.00 90.31 85 GLY A N 1
ATOM 689 C CA . GLY A 1 85 ? 2.730 3.980 4.585 1.00 90.31 85 GLY A CA 1
ATOM 690 C C . GLY A 1 85 ? 2.445 3.007 5.731 1.00 90.31 85 GLY A C 1
ATOM 691 O O . GLY A 1 85 ? 1.432 3.156 6.416 1.00 90.31 85 GLY A O 1
ATOM 692 N N . VAL A 1 86 ? 3.353 2.057 5.975 1.00 92.31 86 VAL A N 1
ATOM 693 C CA . VAL A 1 86 ? 3.250 1.073 7.064 1.00 92.31 86 VAL A CA 1
ATOM 694 C C . VAL A 1 86 ? 3.284 1.755 8.427 1.00 92.31 86 VAL A C 1
ATOM 696 O O . VAL A 1 86 ? 2.366 1.541 9.213 1.00 92.31 86 VAL A O 1
ATOM 699 N N . THR A 1 87 ? 4.272 2.614 8.696 1.00 91.00 87 THR A N 1
ATOM 700 C CA . THR A 1 87 ? 4.391 3.322 9.983 1.00 91.00 87 THR A CA 1
ATOM 701 C C . THR A 1 87 ? 3.115 4.085 10.318 1.00 91.00 87 THR A C 1
ATOM 703 O O . THR A 1 87 ? 2.635 4.031 11.447 1.00 91.00 87 THR A O 1
ATOM 706 N N . ARG A 1 88 ? 2.522 4.748 9.319 1.00 91.31 88 ARG A N 1
ATOM 707 C CA . ARG A 1 88 ? 1.270 5.479 9.503 1.00 91.31 88 ARG A CA 1
ATOM 708 C C . ARG A 1 88 ? 0.089 4.553 9.761 1.00 91.31 88 ARG A C 1
ATOM 710 O O . ARG A 1 88 ? -0.700 4.832 10.651 1.00 91.31 88 ARG A O 1
ATOM 717 N N . ALA A 1 89 ? -0.049 3.478 8.986 1.00 92.12 89 ALA A N 1
ATOM 718 C CA . ALA A 1 89 ? -1.159 2.541 9.133 1.00 92.12 89 ALA A CA 1
ATOM 719 C C . ALA A 1 89 ? -1.099 1.788 10.473 1.00 92.12 89 ALA A C 1
ATOM 721 O O . ALA A 1 89 ? -2.136 1.587 11.096 1.00 92.12 89 ALA A O 1
ATOM 722 N N . ILE A 1 90 ? 0.098 1.444 10.966 1.00 91.81 90 ILE A N 1
ATOM 723 C CA . ILE A 1 90 ? 0.278 0.767 12.262 1.00 91.81 90 ILE A CA 1
ATOM 724 C C . ILE A 1 90 ? -0.317 1.585 13.415 1.00 91.81 90 ILE A C 1
ATOM 726 O O . ILE A 1 90 ? -0.915 1.004 14.310 1.00 91.81 90 ILE A O 1
ATOM 730 N N . SER A 1 91 ? -0.246 2.920 13.381 1.00 90.25 91 SER A N 1
ATOM 731 C CA . SER A 1 91 ? -0.855 3.764 14.422 1.00 90.25 91 SER A CA 1
ATOM 732 C C . SER A 1 91 ? -2.383 3.641 14.515 1.00 90.25 91 SER A C 1
ATOM 734 O O . SER A 1 91 ? -2.961 4.009 15.535 1.00 90.25 91 SER A O 1
ATOM 736 N N . PHE A 1 92 ? -3.040 3.137 13.466 1.00 91.00 92 PHE A N 1
ATOM 737 C CA . PHE A 1 92 ? -4.494 2.948 13.401 1.00 91.00 92 PHE A CA 1
ATOM 738 C C . PHE A 1 92 ? -4.909 1.471 13.408 1.00 91.00 92 PHE A C 1
ATOM 740 O O . PHE A 1 92 ? -6.064 1.161 13.703 1.00 91.00 92 PHE A O 1
ATOM 747 N N . ALA A 1 93 ? -3.978 0.557 13.134 1.00 88.31 93 ALA A N 1
ATOM 748 C CA . ALA A 1 93 ? -4.163 -0.871 13.324 1.00 88.31 93 ALA A CA 1
ATOM 749 C C . ALA A 1 93 ? -4.038 -1.201 14.820 1.00 88.31 93 ALA A C 1
ATOM 751 O O . ALA A 1 93 ? -2.945 -1.264 15.375 1.00 88.31 93 ALA A O 1
ATOM 752 N N . LYS A 1 94 ? -5.170 -1.400 15.495 1.00 76.69 94 LYS A N 1
ATOM 753 C CA . LYS A 1 94 ? -5.190 -2.069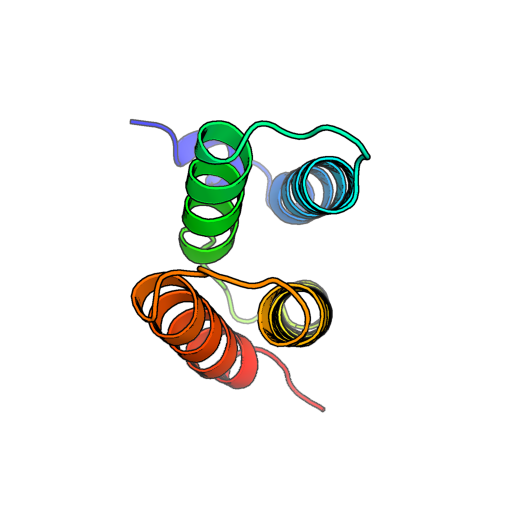 16.807 1.00 76.69 94 LYS A CA 1
ATOM 754 C C . LYS A 1 94 ? -5.180 -3.578 16.556 1.00 76.69 94 LYS A C 1
ATOM 756 O O . LYS A 1 94 ? -5.838 -4.020 15.611 1.00 76.69 94 LYS A O 1
ATOM 761 N N . GLY A 1 95 ? -4.393 -4.300 17.355 1.00 59.53 95 GLY A N 1
ATOM 762 C CA . GLY A 1 95 ? -4.285 -5.762 17.310 1.00 59.53 95 GLY A CA 1
ATOM 763 C C . GLY A 1 95 ? -5.590 -6.468 17.631 1.00 59.53 95 GLY A C 1
ATOM 764 O O . GLY A 1 95 ? -6.405 -5.873 18.373 1.00 59.53 95 GLY A O 1
#